Protein AF-A0A944XU55-F1 (afdb_monomer_lite)

Sequence (111 aa):
MKNPKLPHQKYCSDCSGVIKLVIPEGDTRKRAVCVSCGTIFYENPKIVAGCLLTWKDKILLCRRANEPRSGFWTLPAGFMENNETVEEGALRETMEEAGAKSNNIKLFLMC

Secondary structure (DSSP, 8-state):
-PPPPPPS--B-TTT-PBEEEE--TT-SS-EEEETTT--EE--PPPPEEE---EETTEE--EEP-SSSSTT-EE-SEEEPPTT--HHHHHHHHHHHHH----S--------

Foldseek 3Di:
DPPDDFPPDQADPPPRAGWGFDADPPGPGTFTAGPPPGDTDDDDDWDKAADFDDDDPDTDWFQACDDDVHRDTDTQMDTDDPPDDSVRRHQVSCCVRPVDHDPDDDDPDDD

Radius of gyration: 20.04 Å; chains: 1; bounding box: 42×36×51 Å

pLDDT: mean 92.2, std 10.65, range 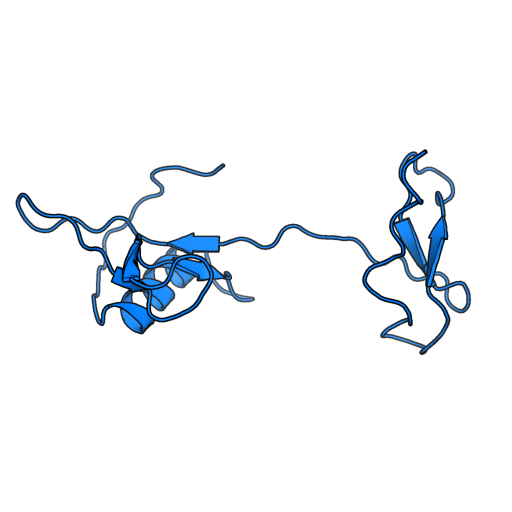[39.31, 98.06]

Structure (mmCIF, N/CA/C/O backbone):
data_AF-A0A944XU55-F1
#
_entry.id   AF-A0A944XU55-F1
#
loop_
_atom_site.group_PDB
_atom_site.id
_atom_site.type_symbol
_atom_site.label_atom_id
_atom_site.label_alt_id
_atom_site.label_comp_id
_atom_site.label_asym_id
_atom_site.label_entity_id
_atom_site.label_seq_id
_atom_site.pdbx_PDB_ins_code
_atom_site.Cartn_x
_atom_site.Cartn_y
_atom_site.Cartn_z
_atom_site.occupancy
_atom_site.B_iso_or_equiv
_atom_site.auth_seq_id
_atom_site.auth_comp_id
_atom_site.auth_asym_id
_atom_site.auth_atom_id
_atom_site.pdbx_PDB_model_num
ATOM 1 N N . MET A 1 1 ? 13.017 23.937 -16.537 1.00 39.31 1 MET A N 1
ATOM 2 C CA . MET A 1 1 ? 12.739 22.653 -17.219 1.00 39.31 1 MET A CA 1
ATOM 3 C C . MET A 1 1 ? 12.957 21.543 -16.199 1.00 39.31 1 MET A C 1
ATOM 5 O O . MET A 1 1 ? 14.058 21.448 -15.676 1.00 3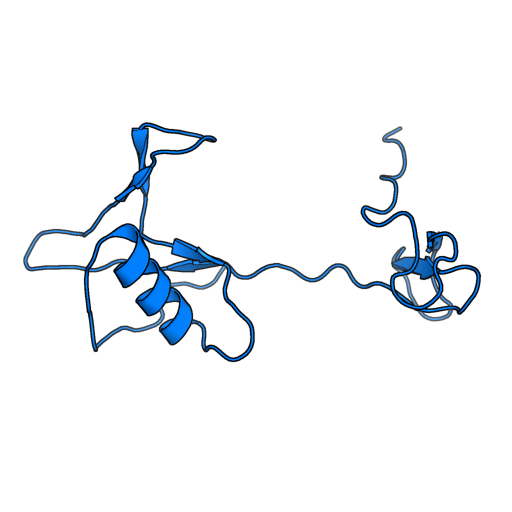9.31 1 MET A O 1
ATOM 9 N N . LYS A 1 2 ? 11.917 20.801 -15.790 1.00 43.12 2 LYS A N 1
ATOM 10 C CA . LYS A 1 2 ? 12.083 19.727 -14.791 1.00 43.12 2 LYS A CA 1
ATOM 11 C C . LYS A 1 2 ? 12.870 18.595 -15.456 1.00 43.12 2 LYS A C 1
ATOM 13 O O . LYS A 1 2 ? 12.432 18.107 -16.494 1.00 43.12 2 LYS A O 1
ATOM 18 N N . ASN A 1 3 ? 14.023 18.228 -14.893 1.00 44.53 3 ASN A N 1
ATOM 19 C CA . ASN A 1 3 ? 14.814 17.088 -15.360 1.00 44.53 3 ASN A CA 1
ATOM 20 C C . ASN A 1 3 ? 13.890 15.873 -15.543 1.00 44.53 3 ASN A C 1
ATOM 22 O O . ASN A 1 3 ? 13.063 15.630 -14.655 1.00 44.53 3 ASN A O 1
ATOM 26 N N . PRO A 1 4 ? 13.982 15.122 -16.658 1.00 54.69 4 PRO A N 1
ATOM 27 C CA . PRO A 1 4 ? 13.226 13.887 -16.786 1.00 54.69 4 PRO A CA 1
ATOM 28 C C . PRO A 1 4 ? 13.608 13.003 -15.598 1.00 54.69 4 PRO A C 1
ATOM 30 O O . PRO A 1 4 ? 14.788 12.709 -15.400 1.00 54.69 4 PRO A O 1
ATOM 33 N N . LYS A 1 5 ? 12.624 12.666 -14.755 1.00 63.66 5 LYS A N 1
ATOM 34 C CA . LYS A 1 5 ? 12.845 11.803 -13.591 1.00 63.66 5 LYS A CA 1
ATOM 35 C C . LYS A 1 5 ? 13.532 10.536 -14.091 1.00 63.66 5 LYS A C 1
ATOM 37 O O . LYS A 1 5 ? 13.032 9.914 -15.019 1.00 63.66 5 LYS A O 1
ATOM 42 N N . LEU A 1 6 ? 14.696 10.212 -13.535 1.00 64.44 6 LEU A N 1
ATOM 43 C CA . LEU A 1 6 ? 15.390 8.958 -13.820 1.00 64.44 6 LEU A CA 1
ATOM 44 C C . LEU A 1 6 ? 14.477 7.775 -13.447 1.00 64.44 6 LEU A C 1
ATOM 46 O O . LEU A 1 6 ? 13.657 7.929 -12.536 1.00 64.44 6 LEU A O 1
ATOM 50 N N . PRO A 1 7 ? 14.602 6.612 -14.115 1.00 75.44 7 PRO A N 1
ATOM 51 C CA . PRO A 1 7 ? 13.850 5.430 -13.712 1.00 75.44 7 PRO A CA 1
ATOM 52 C C . PRO A 1 7 ? 14.226 5.052 -12.273 1.00 75.44 7 PRO A C 1
ATOM 54 O O . PRO A 1 7 ? 15.405 5.075 -11.909 1.00 75.44 7 PRO A O 1
ATOM 57 N N . HIS A 1 8 ? 13.223 4.723 -11.452 1.00 81.88 8 HIS A N 1
ATOM 58 C CA . HIS A 1 8 ? 13.428 4.303 -10.060 1.00 81.88 8 HIS A CA 1
ATOM 59 C C . HIS A 1 8 ? 14.378 3.096 -9.980 1.00 81.88 8 HIS A C 1
ATOM 61 O O . HIS A 1 8 ? 15.297 3.060 -9.163 1.00 81.88 8 HIS A O 1
ATOM 67 N N . GLN A 1 9 ? 14.199 2.138 -10.890 1.00 87.19 9 GLN A N 1
ATOM 68 C CA . GLN A 1 9 ? 15.072 0.986 -11.055 1.00 87.19 9 GLN A CA 1
ATOM 69 C C . GLN A 1 9 ? 16.142 1.276 -12.115 1.00 87.19 9 GLN A C 1
ATOM 71 O O . GLN A 1 9 ? 15.828 1.605 -13.258 1.00 87.19 9 GLN A O 1
ATOM 76 N N . LYS A 1 10 ? 17.419 1.153 -11.737 1.00 93.00 10 LYS A N 1
ATOM 77 C CA . LYS A 1 10 ? 18.560 1.454 -12.623 1.00 93.00 10 LYS A CA 1
ATOM 78 C C . LYS A 1 10 ? 19.023 0.250 -13.454 1.00 93.00 10 LYS A C 1
ATOM 80 O O . LYS A 1 10 ? 19.569 0.440 -14.540 1.00 93.00 10 LYS A O 1
ATOM 85 N N . TYR A 1 11 ? 18.787 -0.965 -12.959 1.00 95.81 11 TYR A N 1
ATOM 86 C CA . TYR A 1 11 ? 19.261 -2.218 -13.551 1.00 95.81 11 TYR A CA 1
ATOM 87 C C . TYR A 1 11 ? 18.142 -3.262 -13.616 1.00 95.81 11 TYR A C 1
ATOM 89 O O . TYR A 1 11 ? 17.297 -3.326 -12.726 1.00 95.81 11 TYR A O 1
ATOM 97 N N . CYS A 1 12 ? 18.142 -4.073 -14.669 1.00 96.12 12 CYS A N 1
ATOM 98 C CA . CYS A 1 12 ? 17.177 -5.139 -14.927 1.00 96.12 12 CYS A CA 1
ATOM 99 C C . CYS A 1 12 ? 17.269 -6.244 -13.867 1.00 96.12 12 CYS A C 1
ATOM 101 O O . CYS A 1 12 ? 18.361 -6.755 -13.616 1.00 96.12 12 CYS A O 1
ATOM 103 N N . SER A 1 13 ? 16.133 -6.630 -13.281 1.00 96.25 13 SER A N 1
ATOM 104 C CA . SER A 1 13 ? 16.056 -7.758 -12.340 1.00 96.25 13 SER A CA 1
ATOM 105 C C . SER A 1 13 ? 16.359 -9.103 -12.999 1.00 96.25 13 SER A C 1
ATOM 107 O O . SER A 1 13 ? 16.795 -10.017 -12.311 1.00 96.25 13 SER A O 1
ATOM 109 N N . ASP A 1 14 ? 16.164 -9.211 -14.315 1.00 96.56 14 ASP A N 1
ATOM 110 C CA . ASP A 1 14 ? 16.212 -10.496 -15.021 1.00 96.56 14 ASP A CA 1
ATOM 111 C C . ASP A 1 14 ? 17.601 -10.774 -15.609 1.00 96.56 14 ASP A C 1
ATOM 113 O O . ASP A 1 14 ? 18.035 -11.918 -15.680 1.00 96.56 14 ASP A O 1
ATOM 117 N N . CYS A 1 15 ? 18.311 -9.726 -16.046 1.00 97.31 15 CYS A N 1
ATOM 118 C CA . CYS A 1 15 ? 19.582 -9.867 -16.767 1.00 97.31 15 CYS A CA 1
ATOM 119 C C . CYS A 1 15 ? 20.669 -8.857 -16.359 1.00 97.31 15 CYS A C 1
ATOM 121 O O . CYS A 1 15 ? 21.697 -8.760 -17.027 1.00 97.31 15 CYS A O 1
ATOM 123 N N . SER A 1 16 ? 20.427 -8.029 -15.336 1.00 97.00 16 SER A N 1
ATOM 124 C CA . SER A 1 16 ? 21.349 -6.981 -14.849 1.00 97.00 16 SER A CA 1
ATOM 125 C C . SER A 1 16 ? 21.700 -5.855 -15.841 1.00 97.00 16 SER A C 1
ATOM 127 O O . SER A 1 16 ? 22.486 -4.967 -15.515 1.00 97.00 16 SER A O 1
ATOM 129 N N . GLY A 1 17 ? 21.090 -5.830 -17.031 1.00 96.94 17 GLY A N 1
ATOM 130 C CA . GLY A 1 17 ? 21.281 -4.773 -18.029 1.00 96.94 17 GLY A CA 1
ATOM 131 C C . GLY A 1 17 ? 20.757 -3.405 -17.575 1.00 96.94 17 GLY A C 1
ATOM 132 O O . GLY A 1 17 ? 19.891 -3.308 -16.707 1.00 96.94 17 GLY A O 1
ATOM 133 N N . VAL A 1 18 ? 21.252 -2.325 -18.182 1.00 97.06 18 VAL A N 1
ATOM 134 C CA . VAL A 1 18 ? 20.850 -0.948 -17.833 1.00 97.06 18 VAL A CA 1
ATOM 135 C C . VAL A 1 18 ? 19.407 -0.668 -18.269 1.00 97.06 18 VAL A C 1
ATOM 137 O O . VAL A 1 18 ? 18.997 -1.023 -19.376 1.00 97.06 18 VAL A O 1
ATOM 140 N N . ILE A 1 19 ? 18.641 0.013 -17.416 1.00 96.25 19 ILE A N 1
ATOM 141 C CA . ILE A 1 19 ? 17.275 0.458 -17.716 1.00 96.25 19 ILE A CA 1
ATOM 142 C C . ILE A 1 19 ? 17.281 1.917 -18.182 1.00 96.25 19 ILE A C 1
ATOM 144 O O . ILE A 1 19 ? 17.929 2.777 -17.581 1.00 96.25 19 ILE A O 1
ATOM 148 N N . LYS A 1 20 ? 16.522 2.219 -19.241 1.00 95.81 20 LYS A N 1
ATOM 149 C CA . LYS A 1 20 ? 16.298 3.584 -19.743 1.00 95.81 20 LYS A CA 1
ATOM 150 C C . LYS A 1 20 ? 14.810 3.887 -19.878 1.00 95.81 20 LYS A C 1
ATOM 152 O O . LYS A 1 20 ? 14.006 2.996 -20.121 1.00 95.81 20 LYS A O 1
ATOM 157 N N . LEU A 1 21 ? 14.455 5.167 -19.753 1.00 94.81 21 LEU A N 1
ATOM 158 C CA . LEU A 1 21 ? 13.108 5.645 -20.059 1.00 94.81 21 LEU A CA 1
ATOM 159 C C . LEU A 1 21 ? 12.984 5.947 -21.551 1.00 94.81 21 LEU A C 1
ATOM 161 O O . LEU A 1 21 ? 13.535 6.939 -22.029 1.00 94.81 21 LEU A O 1
ATOM 165 N N . VAL A 1 22 ? 12.237 5.113 -22.267 1.00 93.44 22 VAL A N 1
ATOM 166 C CA . VAL A 1 22 ? 11.964 5.250 -23.708 1.00 93.44 22 VAL A CA 1
ATOM 167 C C . VAL A 1 22 ? 10.467 5.107 -23.967 1.00 93.44 22 VAL A C 1
ATOM 169 O O . VAL A 1 22 ? 9.749 4.633 -23.094 1.00 93.44 22 VAL A O 1
ATOM 172 N N . ILE A 1 23 ? 9.978 5.547 -25.126 1.00 94.50 23 ILE A N 1
ATOM 173 C CA . ILE A 1 23 ? 8.604 5.269 -25.573 1.00 94.50 23 ILE A CA 1
ATOM 174 C C . ILE A 1 23 ? 8.687 4.019 -26.461 1.00 94.50 23 ILE A C 1
ATOM 176 O O . ILE A 1 23 ? 9.306 4.115 -27.521 1.00 94.50 23 ILE A O 1
ATOM 180 N N . PRO A 1 24 ? 8.170 2.853 -26.026 1.00 91.69 24 PRO A N 1
ATOM 181 C CA . PRO A 1 24 ? 8.135 1.655 -26.863 1.00 91.69 24 PRO A CA 1
ATOM 182 C C . PRO A 1 24 ? 7.302 1.868 -28.131 1.00 91.69 24 PRO A C 1
ATOM 184 O O . PRO A 1 24 ? 6.402 2.709 -28.156 1.00 91.69 24 PRO A O 1
ATOM 187 N N . GLU A 1 25 ? 7.574 1.080 -29.169 1.00 91.50 25 GLU A N 1
ATOM 188 C CA . GLU A 1 25 ? 6.756 1.075 -30.382 1.00 91.50 25 GLU A CA 1
ATOM 189 C C . GLU A 1 25 ? 5.293 0.743 -30.040 1.00 91.50 25 GLU A C 1
ATOM 191 O O . GLU A 1 25 ? 5.016 -0.194 -29.293 1.00 91.50 25 GLU A O 1
ATOM 196 N N . GLY A 1 26 ? 4.355 1.551 -30.539 1.00 91.75 26 GLY A N 1
ATOM 197 C CA . GLY A 1 26 ? 2.925 1.407 -30.246 1.00 91.75 26 GLY A CA 1
ATOM 198 C C . GLY A 1 26 ? 2.457 1.980 -28.898 1.00 91.75 26 GLY A C 1
ATOM 199 O O . GLY A 1 26 ? 1.257 1.956 -28.630 1.00 91.75 26 GLY A O 1
ATOM 200 N N . ASP A 1 27 ? 3.346 2.535 -28.066 1.00 91.94 27 ASP A N 1
ATOM 201 C CA . ASP A 1 27 ? 2.974 3.250 -26.835 1.00 91.94 27 ASP A CA 1
ATOM 202 C C . ASP A 1 27 ? 3.075 4.778 -27.032 1.00 91.94 27 ASP A C 1
ATOM 204 O O . ASP A 1 27 ? 3.721 5.295 -27.941 1.00 91.94 27 ASP A O 1
ATOM 208 N N . THR A 1 28 ? 2.427 5.529 -26.146 1.00 93.19 28 THR A N 1
ATOM 209 C CA . THR A 1 28 ? 2.494 6.998 -26.068 1.00 93.19 28 THR A CA 1
ATOM 210 C C . THR A 1 28 ? 3.218 7.480 -24.812 1.00 93.19 28 THR A C 1
ATOM 212 O O . THR A 1 28 ? 3.515 8.669 -24.672 1.00 93.19 28 THR A O 1
ATOM 215 N N . ARG A 1 29 ? 3.508 6.573 -23.870 1.00 91.12 29 ARG A N 1
ATOM 216 C CA . ARG A 1 29 ? 4.122 6.894 -22.580 1.00 91.12 29 ARG A CA 1
ATOM 217 C C . ARG A 1 29 ? 5.549 6.375 -22.500 1.00 91.12 29 ARG A C 1
ATOM 219 O O . ARG A 1 29 ? 5.880 5.313 -23.017 1.00 91.12 29 ARG A O 1
ATOM 226 N N . LYS A 1 30 ? 6.397 7.116 -21.782 1.00 93.44 30 LYS A N 1
ATOM 227 C CA . LYS A 1 30 ? 7.731 6.629 -21.421 1.00 93.44 30 LYS A CA 1
ATOM 228 C C . LYS A 1 30 ? 7.598 5.468 -20.440 1.00 93.44 30 LYS A C 1
ATOM 230 O O . LYS A 1 30 ? 6.902 5.595 -19.434 1.00 93.44 30 LYS A O 1
ATOM 235 N N . ARG A 1 31 ? 8.302 4.378 -20.716 1.00 94.12 31 ARG A N 1
ATOM 236 C CA . ARG A 1 31 ? 8.409 3.188 -19.872 1.00 94.12 31 ARG A CA 1
ATOM 237 C C . ARG A 1 31 ? 9.865 2.940 -19.519 1.00 94.12 31 ARG A C 1
ATOM 239 O O . ARG A 1 31 ? 10.760 3.300 -20.283 1.00 94.12 31 ARG A O 1
ATOM 246 N N . ALA A 1 32 ? 10.095 2.332 -18.362 1.00 95.19 32 ALA A N 1
ATOM 247 C CA . ALA A 1 32 ? 11.405 1.831 -17.985 1.00 95.19 32 ALA A CA 1
ATOM 248 C C . ALA A 1 32 ? 11.660 0.534 -18.764 1.00 95.19 32 ALA A C 1
ATOM 250 O O . ALA A 1 32 ? 10.974 -0.456 -18.546 1.00 95.19 32 ALA A O 1
ATOM 251 N N . VAL A 1 33 ? 12.607 0.549 -19.701 1.00 95.81 33 VAL A N 1
ATOM 252 C CA . VAL A 1 33 ? 12.914 -0.595 -20.570 1.00 95.81 33 VAL A CA 1
ATOM 253 C C . VAL A 1 33 ? 14.377 -0.982 -20.410 1.00 95.81 33 VAL A C 1
ATOM 255 O O . VAL A 1 33 ? 15.260 -0.117 -20.422 1.00 95.81 33 VAL A O 1
ATOM 258 N N . CYS A 1 34 ? 14.648 -2.278 -20.253 1.00 96.31 34 CYS A N 1
ATOM 259 C CA . CYS A 1 34 ? 16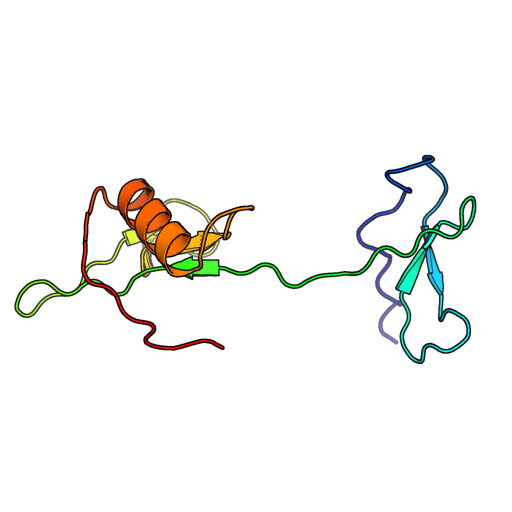.012 -2.793 -20.289 1.00 96.31 34 CYS A CA 1
ATOM 260 C C . CYS A 1 34 ? 16.552 -2.749 -21.720 1.00 96.31 34 CYS A C 1
ATOM 262 O O . CYS A 1 34 ? 15.968 -3.336 -22.628 1.00 96.31 34 CYS A O 1
ATOM 264 N N . VAL A 1 35 ? 17.710 -2.116 -21.919 1.00 95.12 35 VAL A N 1
ATOM 265 C CA . VAL A 1 35 ? 18.329 -2.022 -23.253 1.00 95.12 35 VAL A CA 1
ATOM 266 C C . VAL A 1 35 ? 19.004 -3.320 -23.709 1.00 95.12 35 VAL A C 1
ATOM 268 O O . VAL A 1 35 ? 19.386 -3.420 -24.868 1.00 95.12 35 VAL A O 1
ATOM 271 N N . SER A 1 36 ? 19.182 -4.288 -22.805 1.00 96.56 36 SER A N 1
ATOM 272 C CA . SER A 1 36 ? 19.863 -5.557 -23.090 1.00 96.56 36 SER A CA 1
ATOM 273 C C . SER A 1 36 ? 18.898 -6.666 -23.509 1.00 96.56 36 SER A C 1
ATOM 275 O O . SER A 1 36 ? 19.1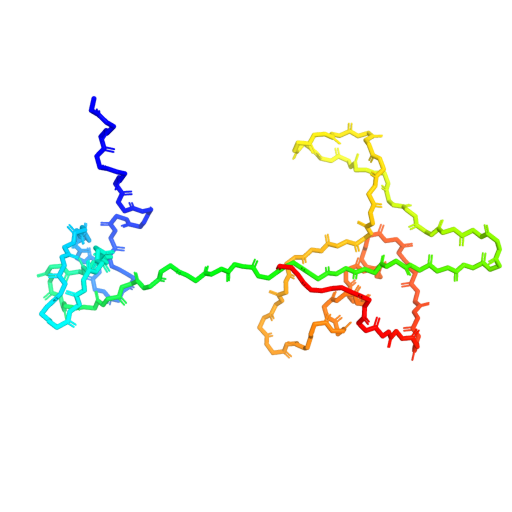76 -7.364 -24.475 1.00 96.56 36 SER A O 1
ATOM 277 N N . CYS A 1 37 ? 17.778 -6.835 -22.799 1.00 96.38 37 CYS A N 1
ATOM 278 C CA . CYS A 1 37 ? 16.811 -7.911 -23.056 1.00 96.38 37 CYS A CA 1
ATOM 279 C C . CYS A 1 37 ? 15.430 -7.420 -23.519 1.00 96.38 37 CYS A C 1
ATOM 281 O O . CYS A 1 37 ? 14.578 -8.236 -23.847 1.00 96.38 37 CYS A O 1
ATOM 283 N N . GLY A 1 38 ? 15.184 -6.105 -23.534 1.00 95.12 38 GLY A N 1
ATOM 284 C CA . GLY A 1 38 ? 13.907 -5.532 -23.967 1.00 95.12 38 GLY A CA 1
ATOM 285 C C . GLY A 1 38 ? 12.773 -5.591 -22.938 1.00 95.12 38 GLY A C 1
ATOM 286 O O . GLY A 1 38 ? 11.704 -5.053 -23.218 1.00 95.12 38 GLY A O 1
ATOM 287 N N . THR A 1 39 ? 12.976 -6.177 -21.747 1.00 96.06 39 THR A N 1
ATOM 288 C CA . THR A 1 39 ? 11.942 -6.228 -20.696 1.00 96.06 39 THR A CA 1
ATOM 289 C C . THR A 1 39 ? 11.440 -4.825 -20.340 1.00 96.06 39 THR A C 1
ATOM 291 O O . THR A 1 39 ? 12.236 -3.915 -20.079 1.00 96.06 39 THR A O 1
ATOM 294 N N . ILE A 1 40 ? 10.113 -4.665 -20.294 1.00 94.75 40 ILE A N 1
ATOM 295 C CA . ILE A 1 40 ? 9.427 -3.441 -19.869 1.00 94.75 40 ILE A CA 1
ATOM 296 C C . ILE A 1 40 ? 9.045 -3.566 -18.389 1.00 94.75 40 ILE A C 1
ATOM 298 O O . ILE A 1 40 ? 8.308 -4.466 -18.000 1.00 94.75 40 ILE A O 1
ATOM 302 N N . PHE A 1 41 ? 9.505 -2.621 -17.573 1.00 93.50 41 PHE A N 1
ATOM 303 C CA . PHE A 1 41 ? 9.194 -2.515 -16.150 1.00 93.50 41 PHE A CA 1
ATOM 304 C C . PHE A 1 41 ? 8.072 -1.500 -15.942 1.00 93.50 41 PHE A C 1
ATOM 306 O O . PHE A 1 41 ? 8.285 -0.284 -15.992 1.00 93.50 41 PHE A O 1
ATOM 313 N N . TYR A 1 42 ? 6.858 -2.001 -15.735 1.00 91.25 42 TYR A N 1
ATOM 314 C CA . TYR A 1 42 ? 5.700 -1.165 -15.438 1.00 91.25 42 TYR A CA 1
ATOM 315 C C . TYR A 1 42 ? 5.739 -0.668 -13.990 1.00 91.25 42 TYR A C 1
ATOM 317 O O . TYR A 1 42 ? 5.990 -1.431 -13.060 1.00 91.25 42 TYR A O 1
ATOM 325 N N . GLU A 1 43 ? 5.451 0.618 -13.796 1.00 89.81 43 GLU A N 1
ATOM 326 C CA . GLU A 1 43 ? 5.170 1.165 -12.470 1.00 89.81 43 GLU A CA 1
ATOM 327 C C . GLU A 1 43 ? 3.697 0.916 -12.139 1.00 89.81 43 GLU A C 1
ATOM 329 O O . GLU A 1 43 ? 2.806 1.495 -12.764 1.00 89.81 43 GLU A O 1
ATOM 334 N N . ASN A 1 44 ? 3.455 0.048 -11.159 1.00 90.44 44 ASN A N 1
ATOM 335 C CA . ASN A 1 44 ? 2.116 -0.272 -10.678 1.00 90.44 44 ASN A CA 1
ATOM 336 C C . ASN A 1 44 ? 1.825 0.496 -9.377 1.00 90.44 44 ASN A C 1
ATOM 338 O O . ASN A 1 44 ? 2.716 0.605 -8.525 1.00 90.44 44 ASN A O 1
ATOM 342 N N . PRO A 1 45 ? 0.598 1.016 -9.188 1.00 91.56 45 PRO A N 1
ATOM 343 C CA . PRO A 1 45 ? 0.163 1.527 -7.895 1.00 91.56 45 PRO A CA 1
ATOM 344 C C . PRO A 1 45 ? 0.297 0.459 -6.806 1.00 91.56 45 PRO A C 1
ATOM 346 O O . PRO A 1 45 ? 0.085 -0.726 -7.058 1.00 91.56 45 PRO A O 1
ATOM 349 N N . LYS A 1 46 ? 0.621 0.889 -5.585 1.00 94.00 46 LYS A N 1
ATOM 350 C CA . LYS A 1 46 ? 0.580 0.028 -4.399 1.00 94.00 46 LYS A CA 1
ATOM 351 C C . LYS A 1 46 ? -0.712 0.302 -3.646 1.00 94.00 46 LYS A C 1
ATOM 353 O O . LYS A 1 46 ? -0.974 1.453 -3.304 1.00 94.00 46 LYS A O 1
ATOM 358 N N . ILE A 1 47 ? -1.494 -0.742 -3.403 1.00 95.75 47 ILE A N 1
ATOM 359 C CA . ILE A 1 47 ? -2.760 -0.642 -2.675 1.00 95.75 47 ILE A CA 1
ATOM 360 C C . ILE A 1 47 ? -2.459 -0.587 -1.176 1.00 95.75 47 ILE A C 1
ATOM 362 O O . ILE A 1 47 ? -1.626 -1.346 -0.680 1.00 95.75 47 ILE A O 1
ATOM 366 N N . VAL A 1 48 ? -3.134 0.322 -0.471 1.00 96.88 48 VAL A N 1
ATOM 367 C CA . VAL A 1 48 ? -3.157 0.388 0.994 1.00 96.88 48 VAL A CA 1
ATOM 368 C C . VAL A 1 48 ? -4.572 0.046 1.444 1.00 96.88 48 VAL A C 1
ATOM 370 O O . VAL A 1 48 ? -5.525 0.680 0.993 1.00 96.88 48 VAL A O 1
ATOM 373 N N . ALA A 1 49 ? -4.700 -0.954 2.309 1.00 97.12 49 ALA A N 1
ATOM 374 C CA . ALA A 1 49 ? -5.962 -1.434 2.854 1.00 97.12 49 ALA A CA 1
ATOM 375 C C . ALA A 1 49 ? -6.028 -1.131 4.358 1.00 97.12 49 ALA A C 1
ATOM 377 O O . ALA A 1 49 ? -5.014 -1.179 5.050 1.00 97.12 49 ALA A O 1
ATOM 378 N N . GLY A 1 50 ? -7.213 -0.795 4.871 1.00 96.75 50 GLY A N 1
ATOM 379 C CA . GLY A 1 50 ? -7.393 -0.443 6.280 1.00 96.75 50 GLY A CA 1
ATOM 380 C C . GLY A 1 50 ? -8.852 -0.417 6.717 1.00 96.75 50 GLY A C 1
ATOM 381 O O . GLY A 1 50 ? -9.761 -0.436 5.885 1.00 96.75 50 GLY A O 1
ATOM 382 N N . CYS A 1 51 ? -9.081 -0.362 8.031 1.00 97.12 51 CYS A N 1
ATOM 383 C CA . CYS A 1 51 ? -10.423 -0.419 8.615 1.00 97.12 51 CYS A CA 1
ATOM 384 C C . CYS A 1 51 ? -10.787 0.843 9.404 1.00 97.12 51 CYS A C 1
ATOM 386 O O . CYS A 1 51 ? -10.035 1.313 10.253 1.00 97.12 51 CYS A O 1
ATOM 388 N N . LEU A 1 52 ? -12.026 1.308 9.225 1.00 96.38 52 LEU A N 1
ATOM 389 C CA . LEU A 1 52 ? -12.720 2.157 10.195 1.00 96.38 52 LEU A CA 1
ATOM 390 C C . LEU A 1 52 ? -13.628 1.273 11.054 1.00 96.38 52 LEU A C 1
ATOM 392 O O . LEU A 1 52 ? -14.763 0.989 10.676 1.00 96.38 52 LEU A O 1
ATOM 396 N N . LEU A 1 53 ? -13.125 0.817 12.204 1.00 96.25 53 LEU A N 1
ATOM 397 C CA . LEU A 1 53 ? -13.921 0.012 13.131 1.00 96.25 53 LEU A CA 1
ATOM 398 C C . LEU A 1 53 ? -14.686 0.890 14.120 1.00 96.25 53 LEU A C 1
ATOM 400 O O . LEU A 1 53 ? -14.124 1.800 14.731 1.00 96.25 53 LEU A O 1
ATOM 404 N N . THR A 1 54 ? -15.960 0.563 14.314 1.00 95.50 54 THR A N 1
ATOM 405 C CA . THR A 1 54 ? -16.848 1.211 15.283 1.00 95.50 54 THR A CA 1
ATOM 406 C C . THR A 1 54 ? -17.185 0.256 16.422 1.00 95.50 54 THR A C 1
ATOM 408 O O . THR A 1 54 ? -17.501 -0.908 16.179 1.00 95.50 54 THR A O 1
ATOM 411 N N . TRP A 1 55 ? -17.208 0.754 17.656 1.00 95.19 55 TRP A N 1
ATOM 412 C CA . TRP A 1 55 ? -17.709 0.027 18.820 1.00 95.19 55 TRP A CA 1
ATOM 413 C C . TRP A 1 55 ? -18.566 0.958 19.675 1.00 95.19 55 TRP A C 1
ATOM 415 O O . TRP A 1 55 ? -18.052 1.902 20.278 1.00 95.19 55 TRP A O 1
ATOM 425 N N . LYS A 1 56 ? -19.877 0.685 19.737 1.00 95.56 56 LYS A N 1
ATOM 426 C CA . LYS A 1 56 ? -20.883 1.597 20.308 1.00 95.56 56 LYS A CA 1
ATOM 427 C C . LYS A 1 56 ? -20.820 2.970 19.617 1.00 95.56 56 LYS A C 1
ATOM 429 O O . LYS A 1 56 ? -20.960 3.049 18.405 1.00 95.56 56 LYS A O 1
ATOM 434 N N . ASP A 1 57 ? -20.596 4.026 20.384 1.00 97.06 57 ASP A N 1
ATOM 435 C CA . ASP A 1 57 ? -20.473 5.425 19.982 1.00 97.06 57 ASP A CA 1
ATOM 436 C C . ASP A 1 57 ? -19.023 5.843 19.668 1.00 97.06 57 ASP A C 1
ATOM 438 O O . ASP A 1 57 ? -18.728 7.031 19.552 1.00 97.06 57 ASP A O 1
ATOM 442 N N . LYS A 1 58 ? -18.096 4.881 19.549 1.00 97.50 58 LYS A N 1
ATOM 443 C CA . LYS A 1 58 ? -16.656 5.135 19.401 1.00 97.50 58 LYS A CA 1
ATOM 444 C C . LYS A 1 58 ? -16.085 4.531 18.126 1.00 97.50 58 LYS A C 1
ATOM 446 O O . LYS A 1 58 ? -16.611 3.552 17.599 1.00 97.50 58 LYS A O 1
ATOM 451 N N . ILE A 1 59 ? -14.956 5.085 17.692 1.00 97.19 59 ILE A N 1
ATOM 452 C CA . ILE A 1 59 ? -14.137 4.561 16.596 1.00 97.19 59 ILE A CA 1
ATOM 453 C C . ILE A 1 59 ? -12.758 4.138 17.101 1.00 97.19 59 ILE A C 1
ATOM 455 O O . ILE A 1 59 ? -12.239 4.713 18.061 1.00 97.19 59 ILE A O 1
ATOM 459 N N . LEU A 1 60 ? -12.170 3.139 16.447 1.00 97.38 60 LEU A N 1
ATOM 460 C CA . LEU A 1 60 ? -10.797 2.705 16.689 1.00 97.38 60 LEU A CA 1
ATOM 461 C C . LEU A 1 60 ? -9.816 3.569 15.888 1.00 97.38 60 LEU A C 1
ATOM 463 O O . LEU A 1 60 ? -9.978 3.738 14.681 1.00 97.38 60 LEU A O 1
ATOM 467 N N . LEU A 1 61 ? -8.784 4.073 16.563 1.00 97.81 61 LEU A N 1
ATOM 468 C CA . LEU A 1 61 ? -7.666 4.791 15.958 1.00 97.81 61 LEU A CA 1
ATOM 469 C C . LEU A 1 61 ? -6.348 4.280 16.547 1.00 97.81 61 LEU A C 1
ATOM 471 O O . LEU A 1 61 ? -6.273 3.960 17.733 1.00 97.81 61 LEU A O 1
ATOM 475 N N . CYS A 1 62 ? -5.302 4.282 15.728 1.00 96.19 62 CYS A N 1
ATOM 476 C CA . CYS A 1 62 ? -3.926 3.990 16.111 1.00 96.19 62 CYS A CA 1
ATOM 477 C C . CYS A 1 62 ? -3.141 5.298 16.239 1.00 96.19 62 CYS A C 1
ATOM 479 O O . CYS A 1 62 ? -3.287 6.201 15.411 1.00 96.19 62 CYS A O 1
ATOM 481 N N . ARG A 1 63 ? -2.279 5.416 17.254 1.00 95.50 63 ARG A N 1
ATOM 482 C CA . ARG A 1 63 ? -1.335 6.537 17.353 1.00 95.50 63 ARG A CA 1
ATOM 483 C C . ARG A 1 63 ? -0.022 6.132 16.698 1.00 95.50 63 ARG A C 1
ATOM 485 O O . ARG A 1 63 ? 0.621 5.190 17.152 1.00 95.50 63 ARG A O 1
ATOM 492 N N . ARG A 1 64 ? 0.384 6.846 15.649 1.00 94.12 64 ARG A N 1
ATOM 493 C CA . ARG A 1 64 ? 1.577 6.515 14.857 1.00 94.12 64 ARG A CA 1
ATOM 494 C C . ARG A 1 64 ? 2.843 6.604 15.709 1.00 94.12 64 ARG A C 1
ATOM 496 O O . ARG A 1 64 ? 3.066 7.622 16.360 1.00 94.12 64 ARG A O 1
ATOM 503 N N . ALA A 1 65 ? 3.683 5.573 15.656 1.00 91.44 65 ALA A N 1
ATOM 504 C CA . ALA A 1 65 ? 5.003 5.583 16.295 1.00 91.44 65 ALA A CA 1
ATOM 505 C C . ALA A 1 65 ? 6.107 6.140 15.374 1.00 91.44 65 ALA A C 1
ATOM 507 O O . ALA A 1 65 ? 7.090 6.699 15.857 1.00 91.44 65 ALA A O 1
ATOM 508 N N . ASN A 1 66 ? 5.926 6.033 14.053 1.00 88.31 66 ASN A N 1
ATOM 509 C CA . ASN A 1 66 ? 6.961 6.300 13.052 1.00 88.31 66 ASN A CA 1
ATOM 510 C C . ASN A 1 66 ? 6.659 7.544 12.203 1.00 88.31 66 ASN A C 1
ATOM 512 O O . ASN A 1 66 ? 5.499 7.841 11.899 1.00 88.31 66 ASN A O 1
ATOM 516 N N . GLU A 1 67 ? 7.718 8.231 11.766 1.00 89.94 67 GLU A N 1
ATOM 517 C CA . GLU A 1 67 ? 7.622 9.307 10.776 1.00 89.94 67 GLU A CA 1
ATOM 518 C C . GLU A 1 67 ? 7.247 8.768 9.377 1.00 89.94 67 GLU A C 1
ATOM 520 O O . GLU A 1 67 ? 7.561 7.622 9.049 1.00 89.94 67 GLU A O 1
ATOM 525 N N . PRO A 1 68 ? 6.593 9.577 8.524 1.00 89.38 68 PRO A N 1
ATOM 526 C CA . PRO A 1 68 ? 6.139 10.940 8.787 1.00 89.38 68 PRO A CA 1
ATOM 527 C C . PRO A 1 68 ? 4.952 11.000 9.767 1.00 89.38 68 PRO A C 1
ATOM 529 O O . PRO A 1 68 ? 4.126 10.082 9.816 1.00 89.38 68 PRO A O 1
ATOM 532 N N . ARG A 1 69 ? 4.835 12.124 10.487 1.00 91.62 69 ARG A N 1
ATOM 533 C CA . ARG A 1 69 ? 3.723 12.458 11.400 1.00 91.62 69 ARG A CA 1
ATOM 534 C C . ARG A 1 69 ? 3.606 11.502 12.591 1.00 91.62 69 ARG A C 1
ATOM 536 O O . ARG A 1 69 ? 2.509 11.020 12.893 1.00 91.62 69 ARG A O 1
ATOM 543 N N . SER A 1 70 ? 4.717 11.223 13.267 1.00 94.06 70 SER A N 1
ATOM 544 C CA . SER A 1 70 ? 4.678 10.481 14.528 1.00 94.06 70 SER A CA 1
ATOM 545 C C . SER A 1 70 ? 3.817 11.218 15.565 1.00 94.06 70 SER A C 1
ATOM 547 O O . SER A 1 70 ? 3.720 12.446 15.567 1.00 94.06 70 SER A O 1
ATOM 549 N N . GLY A 1 71 ? 3.120 10.466 16.417 1.00 95.06 71 GLY A N 1
ATOM 550 C CA . GLY A 1 71 ? 2.222 10.986 17.451 1.00 95.06 71 GLY A CA 1
ATOM 551 C C . GLY A 1 71 ? 0.807 11.350 16.982 1.00 95.06 71 GLY A C 1
ATOM 552 O O . GLY A 1 71 ? -0.072 11.521 17.827 1.00 95.06 71 GLY A O 1
ATOM 553 N N . PHE A 1 72 ? 0.549 11.418 15.672 1.00 97.19 72 PHE A N 1
ATOM 554 C CA . PHE A 1 72 ? -0.793 11.658 15.129 1.00 97.19 72 PHE A CA 1
ATOM 555 C C . PHE A 1 72 ? -1.648 10.383 15.149 1.00 97.19 72 PHE A C 1
ATOM 557 O O . PHE A 1 72 ? -1.132 9.264 15.096 1.00 97.19 72 PHE A O 1
ATOM 564 N N . TRP A 1 73 ? -2.968 10.564 15.199 1.00 97.31 73 TRP A N 1
ATOM 565 C CA . TRP A 1 73 ? -3.941 9.477 15.094 1.00 97.31 73 TRP A CA 1
ATOM 566 C C . TRP A 1 73 ? -4.234 9.125 13.632 1.00 97.31 73 TRP A C 1
ATOM 568 O O . TRP A 1 73 ? -4.332 10.010 12.782 1.00 97.31 73 TRP A O 1
ATOM 578 N N . THR A 1 74 ? -4.388 7.835 13.351 1.00 96.25 74 THR A N 1
ATOM 579 C CA . THR A 1 74 ? -4.718 7.273 12.035 1.00 96.25 74 THR A CA 1
ATOM 580 C C . THR A 1 74 ? -5.655 6.077 12.187 1.00 96.25 74 THR A C 1
ATOM 582 O O . THR A 1 74 ? -5.799 5.535 13.282 1.00 96.25 74 THR A O 1
ATOM 585 N N . LEU A 1 75 ? -6.283 5.655 11.093 1.00 96.44 75 LEU A N 1
ATOM 586 C CA . LEU A 1 75 ? -6.889 4.326 11.011 1.00 96.44 75 LEU A CA 1
ATOM 587 C C . LEU A 1 75 ? -5.795 3.258 10.915 1.00 96.44 75 LEU A C 1
ATOM 589 O O . LEU A 1 75 ? -4.741 3.572 10.347 1.00 96.44 75 LEU A O 1
ATOM 593 N N . PRO A 1 76 ? -6.042 2.036 11.422 1.00 96.69 76 PRO A N 1
ATOM 594 C CA . PRO A 1 76 ? -5.171 0.911 11.136 1.00 96.69 76 PRO A CA 1
ATOM 595 C C . PRO A 1 76 ? -5.189 0.603 9.641 1.00 96.69 76 PRO A C 1
ATOM 597 O O . PRO A 1 76 ? -6.266 0.401 9.063 1.00 96.69 76 PRO A O 1
ATOM 600 N N . ALA A 1 77 ? -4.017 0.633 9.012 1.00 96.69 77 ALA A N 1
ATOM 601 C CA . ALA A 1 77 ? -3.889 0.461 7.572 1.00 96.69 77 ALA A CA 1
ATOM 602 C C . ALA A 1 77 ? -2.442 0.197 7.146 1.00 96.69 77 ALA A C 1
ATOM 604 O O . ALA A 1 77 ? -1.522 0.869 7.614 1.00 96.69 77 ALA A O 1
ATOM 605 N N . GLY A 1 78 ? -2.272 -0.647 6.133 1.00 96.12 78 GLY A N 1
ATOM 606 C CA . GLY A 1 78 ? -0.970 -0.949 5.549 1.00 96.12 78 GLY A CA 1
ATOM 607 C C . GLY A 1 78 ? -1.074 -1.472 4.123 1.00 96.12 78 GLY A C 1
ATOM 608 O O . GLY A 1 78 ? -2.131 -1.410 3.491 1.00 96.12 78 GLY A O 1
ATOM 609 N N . PHE A 1 79 ? 0.061 -1.890 3.563 1.00 97.69 79 PHE A N 1
ATOM 610 C CA . PHE A 1 79 ? 0.101 -2.355 2.179 1.00 97.69 79 PHE A CA 1
ATOM 611 C C . PHE A 1 79 ? -0.635 -3.681 2.039 1.00 97.69 79 PHE A C 1
ATOM 613 O O . PHE A 1 79 ? -0.490 -4.569 2.873 1.00 97.69 79 PHE A O 1
ATOM 620 N N . MET A 1 80 ? -1.371 -3.814 0.938 1.00 97.62 80 MET A N 1
ATOM 621 C CA . MET A 1 80 ? -1.925 -5.104 0.558 1.00 97.62 80 MET A CA 1
ATOM 622 C C . MET A 1 80 ? -0.795 -6.036 0.109 1.00 97.62 80 MET A C 1
ATOM 624 O O . MET A 1 80 ? 0.076 -5.644 -0.677 1.00 97.62 80 MET A O 1
ATOM 628 N N . GLU A 1 81 ? -0.821 -7.263 0.602 1.00 97.88 81 GLU A N 1
ATOM 629 C CA . GLU A 1 81 ? 0.095 -8.329 0.229 1.00 97.88 81 GLU A CA 1
ATOM 630 C C . GLU A 1 81 ? -0.410 -9.123 -0.986 1.00 97.88 81 GLU A C 1
ATOM 632 O O . GLU A 1 81 ? -1.530 -8.964 -1.476 1.00 97.88 81 GLU A O 1
ATOM 637 N N . ASN A 1 82 ? 0.456 -9.973 -1.537 1.00 97.12 82 ASN A N 1
ATOM 638 C CA . ASN A 1 82 ? 0.053 -10.870 -2.614 1.00 97.12 82 ASN A CA 1
ATOM 639 C C . ASN A 1 82 ? -0.804 -12.007 -2.053 1.00 97.12 82 ASN A C 1
ATOM 641 O O . ASN A 1 82 ? -0.468 -12.586 -1.024 1.00 97.12 82 ASN A O 1
ATOM 645 N N . ASN A 1 83 ? -1.814 -12.418 -2.820 1.00 97.19 83 ASN A N 1
ATOM 646 C CA . ASN A 1 83 ? -2.731 -13.510 -2.477 1.00 97.19 83 ASN A CA 1
ATOM 647 C C . ASN A 1 83 ? -3.671 -13.217 -1.292 1.00 97.19 83 ASN A C 1
ATOM 649 O O . ASN A 1 83 ? -4.196 -14.160 -0.707 1.00 97.19 83 ASN A O 1
ATOM 653 N N . GLU A 1 84 ? -3.920 -11.943 -0.982 1.00 96.94 84 GLU A N 1
ATOM 654 C CA . GLU A 1 84 ? -5.018 -11.519 -0.106 1.00 96.94 84 GLU A CA 1
ATOM 655 C C . GLU A 1 84 ? -6.017 -10.630 -0.868 1.00 96.94 84 GLU A C 1
ATOM 657 O O . GLU A 1 84 ? -5.684 -9.968 -1.856 1.00 96.94 84 GLU A O 1
ATOM 662 N N . THR A 1 85 ? -7.265 -10.636 -0.415 1.00 95.88 85 THR A N 1
ATOM 663 C CA . THR A 1 85 ? -8.290 -9.648 -0.766 1.00 95.88 85 THR A CA 1
ATOM 664 C C . THR A 1 85 ? -8.059 -8.340 -0.005 1.00 95.88 85 THR A C 1
ATOM 666 O O . THR A 1 85 ? -7.352 -8.299 1.004 1.00 95.88 85 THR A O 1
ATOM 669 N N . VAL A 1 86 ? -8.690 -7.250 -0.455 1.00 95.69 86 VAL A N 1
ATOM 670 C CA . VAL A 1 86 ? -8.608 -5.948 0.233 1.00 95.69 86 VAL A CA 1
ATOM 671 C C . VAL A 1 86 ? -9.145 -6.061 1.663 1.00 95.69 86 VAL A C 1
ATOM 673 O O . VAL A 1 86 ? -8.582 -5.481 2.590 1.00 95.69 86 VAL A O 1
ATOM 676 N N . GLU A 1 87 ? -10.218 -6.828 1.849 1.00 96.12 87 GLU A N 1
ATOM 677 C CA . GLU A 1 87 ? -10.819 -7.127 3.143 1.00 96.12 87 GLU A CA 1
ATOM 678 C C . GLU A 1 87 ? -9.863 -7.896 4.061 1.00 96.12 87 GLU A C 1
ATOM 680 O O . GLU A 1 87 ? -9.707 -7.526 5.225 1.00 96.12 87 GLU A O 1
ATOM 685 N N . GLU A 1 88 ? -9.201 -8.937 3.549 1.00 96.75 88 GLU A N 1
ATOM 686 C CA . GLU A 1 88 ? -8.220 -9.717 4.312 1.00 96.75 88 GLU A CA 1
ATOM 687 C C . GLU A 1 88 ? -7.035 -8.853 4.750 1.00 96.75 88 GLU A C 1
ATOM 689 O O . GLU A 1 88 ? -6.705 -8.852 5.938 1.00 96.75 88 GLU A O 1
ATOM 694 N N . GLY A 1 89 ? -6.473 -8.044 3.846 1.00 97.31 89 GLY A N 1
ATOM 695 C CA . GLY A 1 89 ? -5.388 -7.118 4.177 1.00 97.31 89 GLY A CA 1
ATOM 696 C C . GLY A 1 89 ? -5.799 -6.073 5.214 1.00 97.31 89 GLY A C 1
ATOM 697 O O . GLY A 1 89 ? -5.094 -5.847 6.196 1.00 97.31 89 GLY A O 1
ATOM 698 N N . ALA A 1 90 ? -6.991 -5.484 5.072 1.00 97.25 90 ALA A N 1
ATOM 699 C CA . ALA A 1 90 ? -7.510 -4.518 6.038 1.00 97.25 90 ALA A CA 1
ATOM 700 C C . ALA A 1 90 ? -7.704 -5.129 7.440 1.00 97.25 90 ALA A C 1
ATOM 702 O O . ALA A 1 90 ? -7.441 -4.463 8.448 1.00 97.25 90 ALA A O 1
ATOM 703 N N . LEU A 1 91 ? -8.166 -6.382 7.527 1.00 97.38 91 LEU A N 1
ATOM 704 C CA . LEU A 1 91 ? -8.321 -7.104 8.794 1.00 97.38 91 LEU A CA 1
ATOM 705 C C . LEU A 1 91 ? -6.972 -7.511 9.397 1.00 97.38 91 LEU A C 1
ATOM 707 O O . LEU A 1 91 ? -6.802 -7.372 10.610 1.00 97.38 91 LEU A O 1
ATOM 711 N N . ARG A 1 92 ? -6.021 -7.970 8.572 1.00 98.06 92 ARG A N 1
ATOM 712 C CA . ARG A 1 92 ? -4.649 -8.305 8.983 1.00 98.06 92 ARG A CA 1
ATOM 713 C C . ARG A 1 92 ? -3.967 -7.095 9.620 1.00 98.06 92 ARG A C 1
ATOM 715 O O . ARG A 1 92 ? -3.587 -7.169 10.784 1.00 98.06 92 ARG A O 1
ATOM 722 N N . GLU A 1 93 ? -3.930 -5.963 8.922 1.00 97.75 93 GLU A N 1
ATOM 723 C CA . GLU A 1 93 ? 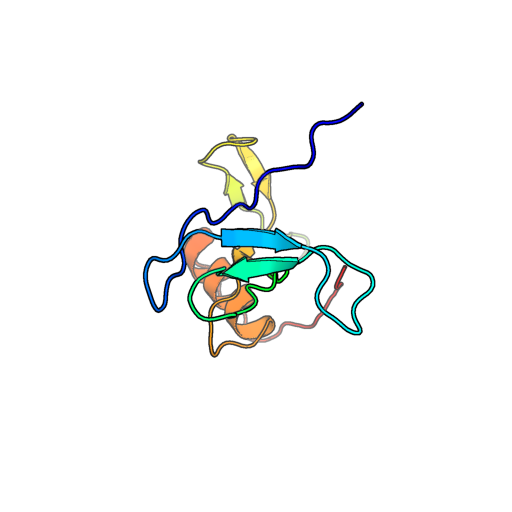-3.330 -4.712 9.417 1.00 97.75 93 GLU A CA 1
ATOM 724 C C . GLU A 1 93 ? -4.005 -4.217 10.707 1.00 97.75 93 GLU A C 1
ATOM 726 O O . GLU A 1 93 ? -3.355 -3.776 11.652 1.00 97.75 93 GLU A O 1
ATOM 731 N N . THR A 1 94 ? -5.329 -4.365 10.810 1.00 97.50 94 THR A N 1
ATOM 732 C CA . THR A 1 94 ? -6.067 -4.018 12.037 1.00 97.50 94 THR A CA 1
ATOM 733 C C . THR A 1 94 ? -5.682 -4.890 13.230 1.00 97.50 94 THR A C 1
ATOM 735 O O . THR A 1 94 ? -5.585 -4.399 14.360 1.00 97.50 94 THR A O 1
ATOM 738 N N . MET A 1 95 ? -5.445 -6.179 12.993 1.00 97.69 95 MET A N 1
ATOM 739 C CA . MET A 1 95 ? -4.966 -7.091 14.022 1.00 97.69 95 MET A CA 1
ATOM 740 C C . MET A 1 95 ? -3.514 -6.780 14.413 1.00 97.69 95 MET A C 1
ATOM 742 O O . MET A 1 95 ? -3.206 -6.774 15.602 1.00 97.69 95 MET A O 1
ATOM 746 N N . GLU A 1 96 ? -2.637 -6.501 13.449 1.00 96.94 96 GLU A N 1
ATOM 747 C CA . GLU A 1 96 ? -1.218 -6.204 13.686 1.00 96.94 96 GLU A CA 1
ATOM 748 C C . GLU A 1 96 ? -1.009 -4.891 14.452 1.00 96.94 96 GLU A C 1
ATOM 750 O O . GLU A 1 96 ? -0.263 -4.859 15.433 1.00 96.94 96 GLU A O 1
ATOM 755 N N . GLU A 1 97 ? -1.693 -3.815 14.055 1.00 96.12 97 GLU A N 1
ATOM 756 C CA . GLU A 1 97 ? -1.464 -2.485 14.630 1.00 96.12 97 GLU A CA 1
ATOM 757 C C . GLU A 1 97 ? -2.258 -2.219 15.916 1.00 96.12 97 GLU A C 1
ATOM 759 O O . GLU A 1 97 ? -1.812 -1.450 16.771 1.00 96.12 97 GLU A O 1
ATOM 764 N N . ALA A 1 98 ? -3.441 -2.826 16.061 1.00 96.25 98 ALA A N 1
ATOM 765 C CA . ALA A 1 98 ? -4.358 -2.530 17.165 1.00 96.25 98 ALA A CA 1
ATOM 766 C C . ALA A 1 98 ? -4.789 -3.756 17.985 1.00 96.25 98 ALA A C 1
ATOM 768 O O . ALA A 1 98 ? -5.499 -3.594 18.981 1.00 96.25 98 ALA A O 1
ATOM 769 N N . GLY A 1 99 ? -4.417 -4.978 17.584 1.00 97.00 99 GLY A N 1
ATOM 770 C CA . GLY A 1 99 ? -4.871 -6.213 18.236 1.00 97.00 99 GLY A CA 1
ATOM 771 C C . GLY A 1 99 ? -6.384 -6.448 18.142 1.00 97.00 99 GLY A C 1
ATOM 772 O O . GLY A 1 99 ? -6.933 -7.256 18.896 1.00 97.00 99 GLY A O 1
ATOM 773 N N . ALA A 1 100 ? -7.076 -5.723 17.260 1.00 96.75 100 ALA A N 1
ATOM 774 C CA . ALA A 1 100 ? -8.525 -5.756 17.133 1.00 96.75 100 ALA A CA 1
ATOM 775 C C . ALA A 1 100 ? -8.963 -6.754 16.054 1.00 96.75 100 ALA A C 1
ATOM 777 O O . ALA A 1 100 ? -8.320 -6.900 15.018 1.00 96.75 100 ALA A O 1
ATOM 778 N N . LYS A 1 101 ? -10.097 -7.422 16.288 1.00 95.62 101 LYS A N 1
ATOM 779 C CA . LYS A 1 101 ? -10.689 -8.390 15.356 1.00 95.62 101 LYS A CA 1
ATOM 780 C C . LYS A 1 101 ? -12.105 -7.974 14.986 1.00 95.62 101 LYS A C 1
ATOM 782 O O . LYS A 1 101 ? -12.865 -7.518 15.839 1.00 95.62 101 LYS A O 1
ATOM 787 N N . SER A 1 102 ? -12.462 -8.184 13.726 1.00 93.62 102 SER A N 1
ATOM 788 C CA . SER A 1 102 ? -13.823 -8.043 13.217 1.00 93.62 102 SER A CA 1
ATOM 789 C C . SER A 1 102 ? -14.089 -9.136 12.192 1.00 93.62 102 SER A C 1
ATOM 791 O O . SER A 1 102 ? -13.197 -9.503 11.435 1.00 93.62 102 SER A O 1
ATOM 793 N N . ASN A 1 103 ? -15.327 -9.623 12.155 1.00 89.38 103 ASN A N 1
ATOM 794 C CA . ASN 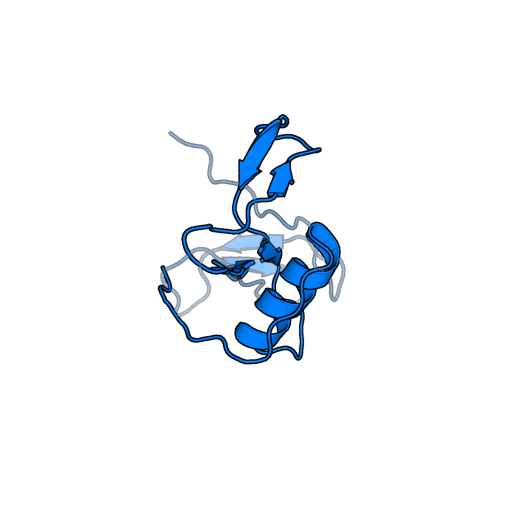A 1 103 ? -15.776 -10.626 11.185 1.00 89.38 103 ASN A CA 1
ATOM 795 C C . ASN A 1 103 ? -16.827 -10.051 10.221 1.00 89.38 103 ASN A C 1
ATOM 797 O O . ASN A 1 103 ? -17.407 -10.784 9.429 1.00 89.38 103 ASN A O 1
ATOM 801 N N . ASN A 1 104 ? -17.128 -8.754 10.331 1.00 89.50 104 ASN A N 1
ATOM 802 C CA . ASN A 1 104 ? -18.143 -8.088 9.526 1.00 89.50 104 ASN A CA 1
ATOM 803 C C . ASN A 1 104 ? -17.623 -6.715 9.103 1.00 89.50 104 ASN A C 1
ATOM 805 O O . ASN A 1 104 ? -17.730 -5.737 9.847 1.00 89.50 104 ASN A O 1
ATOM 809 N N . ILE A 1 105 ? -17.019 -6.668 7.921 1.00 94.06 105 ILE A N 1
ATOM 810 C CA . ILE A 1 105 ? -16.558 -5.437 7.288 1.00 94.06 105 ILE A CA 1
ATOM 811 C C . ILE A 1 105 ? -17.174 -5.319 5.900 1.00 94.06 105 ILE A C 1
ATOM 813 O O . ILE A 1 105 ? -17.558 -6.307 5.280 1.00 94.06 105 ILE A O 1
ATOM 817 N N . LYS A 1 106 ? -17.290 -4.082 5.431 1.00 94.38 106 LYS A N 1
ATOM 818 C CA . LYS A 1 106 ? -17.768 -3.755 4.092 1.00 94.38 106 LYS A CA 1
ATOM 819 C C . LYS A 1 106 ? -16.937 -2.611 3.545 1.00 94.38 106 LYS A C 1
ATOM 821 O O . LYS A 1 106 ? -16.535 -1.730 4.309 1.00 94.38 106 LYS A O 1
ATOM 826 N N . LEU A 1 107 ? -16.736 -2.597 2.232 1.00 94.88 107 LEU A N 1
ATOM 827 C CA . LEU A 1 107 ? -16.079 -1.481 1.572 1.00 94.88 107 LEU A CA 1
ATOM 828 C C . LEU A 1 107 ? -16.863 -0.188 1.838 1.00 94.88 107 LEU A C 1
ATOM 830 O O . LEU A 1 107 ? -18.056 -0.097 1.545 1.00 94.88 107 LEU A O 1
ATOM 834 N N . PHE A 1 108 ? -16.187 0.801 2.419 1.00 93.38 108 PHE A N 1
ATOM 835 C CA . PHE A 1 108 ? -16.755 2.127 2.662 1.00 93.38 108 PHE A CA 1
ATOM 836 C C . PHE A 1 108 ? -16.408 3.103 1.533 1.00 93.38 108 PHE A C 1
ATOM 838 O O . PHE A 1 108 ? -17.278 3.825 1.055 1.00 93.38 108 PHE A O 1
ATOM 845 N N . LEU A 1 109 ? -15.143 3.110 1.101 1.00 92.81 109 LEU A N 1
ATOM 846 C CA . LEU A 1 109 ? -14.621 3.984 0.054 1.00 92.81 109 LEU A CA 1
ATOM 847 C C . LEU A 1 109 ? -13.379 3.354 -0.590 1.00 92.81 109 LEU A C 1
ATOM 849 O O . LEU A 1 109 ? -12.567 2.749 0.104 1.00 92.81 109 LEU A O 1
ATOM 853 N N . MET A 1 110 ? -13.221 3.557 -1.898 1.00 88.50 110 MET A N 1
ATOM 854 C CA . MET A 1 110 ? -12.004 3.283 -2.665 1.00 88.50 110 MET A CA 1
ATOM 855 C C . MET A 1 110 ? -11.687 4.537 -3.492 1.00 88.50 110 MET A C 1
ATOM 857 O O . MET A 1 110 ? -12.597 5.080 -4.124 1.00 88.50 110 MET A O 1
ATOM 861 N N . CYS A 1 111 ? -10.445 5.023 -3.446 1.00 76.25 111 CYS A N 1
ATOM 862 C CA . CYS A 1 111 ? -9.996 6.237 -4.135 1.00 76.25 111 CYS A CA 1
ATOM 863 C C . CYS A 1 111 ? -8.717 6.024 -4.946 1.00 76.25 111 CYS A C 1
ATOM 865 O O . CYS A 1 111 ? -7.998 5.035 -4.682 1.00 76.25 111 CYS A O 1
#